Protein AF-G7W6M1-F1 (afdb_monomer_lite)

Foldseek 3Di:
DPPPPPDPVVVVVVVPDDPVNVVQVVVLVVVLVVWFPDVVLLVVLVVVCVVDPDDHSLLSSVLCQVVPPPDDDDRRTDPVCPVVSCVVCVVVSVVVVVVVD

Sequence (101 aa):
MCGSQVPNYVRRYCDNLDEFKWQWFYNQMIEPMEFVADTDYLLYVLKWILKYDFDDLGYAVYFQTIMDPEMLPEPLIKDKWRTILDKRYQERFRNDISEMH

Secondary structure (DSSP, 8-state):
-------HHHHHHHHT--HHHHHHHHHHHHHHHHHBS-HHHHHHHHHHHTTS--S-HHHHHHHHHHH-TT--SS-SB-HHHHHHHHHHHHHHHHHHHHH--

Radius of gyration: 15.22 Å; chains: 1; bounding box: 46×31×36 Å

Structure (mmCIF, N/CA/C/O backbone):
data_AF-G7W6M1-F1
#
_entry.id   AF-G7W6M1-F1
#
loop_
_atom_site.group_PDB
_atom_site.id
_atom_site.type_symbol
_atom_site.label_atom_id
_atom_site.label_alt_id
_atom_site.label_comp_id
_atom_site.label_asym_id
_atom_site.label_entity_id
_atom_site.label_seq_id
_atom_site.pdbx_PDB_ins_code
_atom_site.Cartn_x
_atom_site.Cartn_y
_atom_site.Cartn_z
_atom_site.occupancy
_atom_site.B_iso_or_equiv
_atom_site.auth_seq_id
_atom_site.auth_comp_id
_atom_site.auth_asym_id
_atom_site.auth_atom_id
_atom_site.pdbx_PDB_model_num
ATOM 1 N N . MET A 1 1 ? -30.663 10.215 -9.542 1.00 38.41 1 MET A N 1
ATOM 2 C CA . MET A 1 1 ? -29.899 10.002 -8.295 1.00 38.41 1 MET A CA 1
ATOM 3 C C . MET A 1 1 ? -29.269 8.625 -8.394 1.00 38.41 1 MET A C 1
ATOM 5 O O . MET A 1 1 ? -29.988 7.639 -8.311 1.00 38.41 1 MET A O 1
ATOM 9 N N . CYS A 1 2 ? -27.976 8.548 -8.712 1.00 41.47 2 CYS A N 1
ATOM 10 C CA . CYS A 1 2 ? -27.264 7.276 -8.813 1.00 41.47 2 CYS A CA 1
ATOM 11 C C . CYS A 1 2 ? -26.973 6.814 -7.381 1.00 41.47 2 CYS A C 1
ATOM 13 O O . CYS A 1 2 ? -26.011 7.268 -6.768 1.00 41.47 2 CYS A O 1
ATOM 15 N N . GLY A 1 3 ? -27.886 6.037 -6.794 1.00 44.75 3 GLY A N 1
ATOM 16 C CA . GLY A 1 3 ? -27.666 5.436 -5.484 1.00 44.75 3 GLY A CA 1
ATOM 17 C C . GLY A 1 3 ? -26.492 4.480 -5.610 1.00 44.75 3 GLY A C 1
ATOM 18 O O . GLY A 1 3 ? -26.628 3.428 -6.229 1.00 44.75 3 GLY A O 1
ATOM 19 N N . SER A 1 4 ? -25.335 4.881 -5.094 1.00 54.09 4 SER A N 1
ATOM 20 C CA . SER A 1 4 ? -24.133 4.064 -5.058 1.00 54.09 4 SER A CA 1
ATOM 21 C C . SER A 1 4 ? -24.451 2.767 -4.315 1.00 54.09 4 SER A C 1
ATOM 23 O O . SER A 1 4 ? -24.526 2.724 -3.088 1.00 54.09 4 SER A O 1
ATOM 25 N N . GLN A 1 5 ? -24.674 1.685 -5.064 1.00 62.84 5 GLN A N 1
ATOM 26 C CA . GLN A 1 5 ? -24.716 0.331 -4.519 1.00 62.84 5 GLN A CA 1
ATOM 27 C C . GLN A 1 5 ? -23.286 -0.076 -4.177 1.00 62.84 5 GLN A C 1
ATOM 29 O O . GLN A 1 5 ? -22.661 -0.894 -4.844 1.00 62.84 5 GLN A O 1
ATOM 34 N N . VAL A 1 6 ? -22.739 0.561 -3.145 1.00 67.94 6 VAL A N 1
ATOM 35 C CA . VAL A 1 6 ? -21.490 0.138 -2.532 1.00 67.94 6 VAL A CA 1
ATOM 36 C C . VAL A 1 6 ? -21.730 -1.281 -2.004 1.00 67.94 6 VAL A C 1
ATOM 38 O O . VAL A 1 6 ? -22.670 -1.473 -1.225 1.00 67.94 6 VAL A O 1
ATOM 41 N N . PRO A 1 7 ? -20.951 -2.290 -2.435 1.00 67.56 7 PRO A N 1
ATOM 42 C CA . PRO A 1 7 ? -21.158 -3.661 -1.992 1.00 67.56 7 PRO A CA 1
ATOM 43 C C . PRO A 1 7 ? -21.152 -3.771 -0.464 1.00 67.56 7 PRO A C 1
ATOM 45 O O . PRO A 1 7 ? -20.351 -3.125 0.212 1.00 67.56 7 PRO A O 1
ATOM 48 N N . ASN A 1 8 ? -22.009 -4.632 0.092 1.00 70.25 8 ASN A N 1
ATOM 49 C CA . ASN A 1 8 ? -22.175 -4.770 1.546 1.00 70.25 8 ASN A CA 1
ATOM 50 C C . ASN A 1 8 ? -20.864 -5.057 2.296 1.00 70.25 8 ASN A C 1
ATOM 52 O O . ASN A 1 8 ? -20.736 -4.666 3.453 1.00 70.25 8 ASN A O 1
ATOM 56 N N . TYR A 1 9 ? -19.892 -5.720 1.660 1.00 61.59 9 TYR A N 1
ATOM 57 C CA . TYR A 1 9 ? -18.590 -5.973 2.279 1.00 61.59 9 TYR A CA 1
ATOM 58 C C . TYR A 1 9 ? -17.783 -4.680 2.484 1.00 61.59 9 TYR A C 1
ATOM 60 O O . TYR A 1 9 ? -17.174 -4.517 3.534 1.00 61.59 9 TYR A O 1
ATOM 68 N N . VAL A 1 10 ? -17.843 -3.734 1.538 1.00 63.66 10 VAL A N 1
ATOM 69 C CA . VAL A 1 10 ? -17.180 -2.423 1.648 1.00 63.66 10 VAL A CA 1
ATOM 70 C C . VAL A 1 10 ? -17.839 -1.602 2.749 1.00 63.66 10 VAL A C 1
ATOM 72 O O . VAL A 1 10 ? -17.153 -1.007 3.570 1.00 63.66 10 VAL A O 1
ATOM 75 N N . ARG A 1 11 ? -19.175 -1.625 2.818 1.00 68.38 11 ARG A N 1
ATOM 76 C CA . ARG A 1 11 ? -19.918 -0.927 3.873 1.00 68.38 11 ARG A CA 1
ATOM 77 C C . ARG A 1 11 ? -19.547 -1.445 5.263 1.00 68.38 11 ARG A C 1
ATOM 79 O O . ARG A 1 11 ? -19.175 -0.660 6.118 1.00 68.38 11 ARG A O 1
ATOM 86 N N . ARG A 1 12 ? -19.559 -2.769 5.450 1.00 68.56 12 ARG A N 1
ATOM 87 C CA . ARG A 1 12 ? -19.158 -3.414 6.712 1.00 68.56 12 ARG A CA 1
ATOM 88 C C . ARG A 1 12 ? -17.714 -3.114 7.092 1.00 68.56 12 ARG A C 1
ATOM 90 O O . ARG A 1 12 ? -17.429 -2.967 8.272 1.00 68.56 12 ARG A O 1
ATOM 97 N N . TYR A 1 13 ? -16.814 -3.042 6.113 1.00 68.25 13 TYR A N 1
ATOM 98 C CA . TYR A 1 13 ? -15.433 -2.648 6.362 1.00 68.25 13 TYR A CA 1
ATOM 99 C C . TYR A 1 13 ? -15.374 -1.220 6.916 1.00 68.25 13 TYR A C 1
ATOM 101 O O . TYR A 1 13 ? -14.837 -1.019 7.998 1.00 68.25 13 TYR A O 1
ATOM 109 N N . CYS A 1 14 ? -16.023 -0.263 6.247 1.00 71.19 14 CYS A N 1
ATOM 110 C CA . CYS A 1 14 ? -16.086 1.130 6.692 1.00 71.19 14 CYS A CA 1
ATOM 111 C C . CYS A 1 14 ? -16.773 1.312 8.057 1.00 71.19 14 CYS A C 1
ATOM 113 O O . CYS A 1 14 ? -16.301 2.104 8.866 1.00 71.19 14 CYS A O 1
ATOM 115 N N . ASP A 1 15 ? -17.855 0.574 8.321 1.00 75.25 15 ASP A N 1
ATOM 116 C CA . ASP A 1 15 ? -18.621 0.651 9.574 1.00 75.25 15 ASP A CA 1
ATOM 117 C C . ASP A 1 15 ? -17.845 0.069 10.777 1.00 75.25 15 ASP A C 1
ATOM 119 O O . ASP A 1 15 ? -18.120 0.424 11.921 1.00 75.25 15 ASP A O 1
ATOM 123 N N . ASN A 1 16 ? -16.872 -0.819 10.535 1.00 74.19 16 ASN A N 1
ATOM 124 C CA . ASN A 1 16 ? -16.034 -1.440 11.571 1.00 74.19 16 ASN A CA 1
ATOM 125 C C . ASN A 1 16 ? -14.764 -0.638 11.907 1.00 74.19 16 ASN A C 1
ATOM 127 O O . AS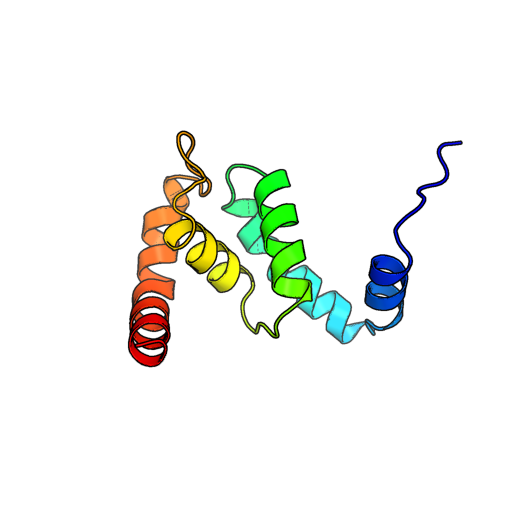N A 1 16 ? -14.028 -0.992 12.839 1.00 74.19 16 ASN A O 1
ATOM 131 N N . LEU A 1 17 ? -14.474 0.414 11.142 1.00 74.31 17 LEU A N 1
ATOM 132 C CA . LEU A 1 17 ? -13.357 1.312 11.402 1.00 74.31 17 LEU A CA 1
ATOM 133 C C . LEU A 1 17 ? -13.805 2.372 12.414 1.00 74.31 17 LEU A C 1
ATOM 135 O O . LEU A 1 17 ? -14.664 3.205 12.132 1.00 74.31 17 LEU A O 1
ATOM 139 N N . ASP A 1 18 ? -13.214 2.338 13.606 1.00 83.94 18 ASP A N 1
ATOM 140 C CA . ASP A 1 18 ? -13.303 3.449 14.553 1.00 83.94 18 ASP A CA 1
ATOM 141 C C . ASP A 1 18 ? -12.441 4.636 14.080 1.00 83.94 18 ASP A C 1
ATOM 143 O O . ASP A 1 18 ? -11.662 4.529 13.129 1.00 83.94 18 ASP A O 1
ATOM 147 N N . GLU A 1 19 ? -12.590 5.790 14.734 1.00 82.94 19 GLU A N 1
ATOM 148 C CA . GLU A 1 19 ? -11.888 7.030 14.370 1.00 82.94 19 GLU A CA 1
ATOM 149 C C . GLU A 1 19 ? -10.361 6.855 14.317 1.00 82.94 19 GLU A C 1
ATOM 151 O O . GLU A 1 19 ? -9.703 7.391 13.425 1.00 82.94 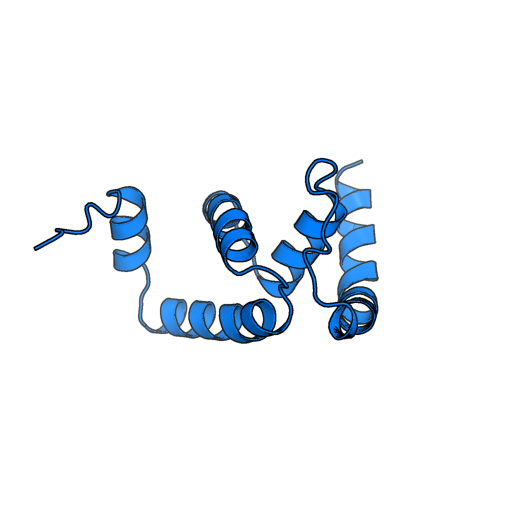19 GLU A O 1
ATOM 156 N N . PHE A 1 20 ? -9.794 6.042 15.213 1.00 86.44 20 PHE A N 1
ATOM 157 C CA . PHE A 1 20 ? -8.359 5.770 15.238 1.00 86.44 20 PHE A CA 1
ATOM 158 C C . PHE A 1 20 ? -7.915 4.970 14.010 1.00 86.44 20 PHE A C 1
ATOM 160 O O . PHE A 1 20 ? -6.941 5.334 13.348 1.00 86.44 20 PHE A O 1
ATOM 167 N N . LYS A 1 21 ? -8.646 3.905 13.665 1.00 83.00 21 LYS A N 1
ATOM 168 C CA . LYS A 1 21 ? -8.355 3.095 12.475 1.00 83.00 21 LYS A CA 1
ATOM 169 C C . LYS A 1 21 ? -8.540 3.893 11.187 1.00 83.00 21 LYS A C 1
ATOM 171 O O . LYS A 1 21 ? -7.739 3.747 10.267 1.00 83.00 21 LYS A O 1
ATOM 176 N N . TRP A 1 22 ? -9.545 4.767 11.136 1.00 82.19 22 TRP A N 1
ATOM 177 C CA . TRP A 1 22 ? -9.743 5.685 10.015 1.00 82.19 22 TRP A CA 1
ATOM 178 C C . TRP A 1 22 ? -8.580 6.653 9.851 1.00 82.19 22 TRP A C 1
ATOM 180 O O . TRP A 1 22 ? -8.066 6.802 8.744 1.00 82.19 22 TRP A O 1
ATOM 190 N N . GLN A 1 23 ? -8.134 7.276 10.942 1.00 87.75 23 GLN A N 1
ATOM 191 C CA . GLN A 1 23 ? -7.001 8.193 10.907 1.00 87.75 23 GLN A CA 1
ATOM 192 C C . GLN A 1 23 ? -5.714 7.476 10.491 1.00 87.75 23 GLN A C 1
ATOM 194 O O . GLN A 1 23 ? -4.944 8.003 9.687 1.00 87.75 23 GLN A O 1
ATOM 199 N N . TRP A 1 24 ? -5.486 6.265 11.007 1.00 90.25 24 TRP A N 1
ATOM 200 C CA . TRP A 1 24 ? -4.348 5.445 10.609 1.00 90.25 24 TRP A CA 1
ATOM 201 C C . TRP A 1 24 ? -4.393 5.123 9.112 1.00 90.25 24 TRP A C 1
ATOM 203 O O . TRP A 1 24 ? -3.425 5.400 8.408 1.00 90.25 24 TRP A O 1
ATOM 213 N N . PHE A 1 25 ? -5.528 4.630 8.606 1.00 86.94 25 PHE A N 1
ATOM 214 C CA . PHE A 1 25 ? -5.687 4.300 7.189 1.00 86.94 25 PHE A CA 1
ATOM 215 C C . PHE A 1 25 ? -5.526 5.532 6.290 1.00 86.94 25 PHE A C 1
ATOM 217 O O . PHE A 1 25 ? -4.836 5.474 5.276 1.00 86.94 25 PHE A O 1
ATOM 224 N N . TYR A 1 26 ? -6.095 6.673 6.687 1.00 88.31 26 TYR A N 1
ATOM 225 C CA . TYR A 1 26 ? -5.907 7.938 5.982 1.00 88.31 26 TYR A CA 1
ATOM 226 C C . TYR A 1 26 ? -4.423 8.309 5.884 1.00 88.31 26 TYR A C 1
ATOM 228 O O . TYR A 1 26 ? -3.944 8.614 4.795 1.00 88.31 26 TYR A O 1
ATOM 236 N N . ASN A 1 27 ? -3.676 8.214 6.987 1.00 92.25 27 ASN A N 1
ATOM 237 C CA . ASN A 1 27 ? -2.242 8.506 6.990 1.00 92.25 27 ASN A CA 1
ATOM 238 C C . ASN A 1 27 ? -1.455 7.547 6.083 1.00 92.25 27 ASN A C 1
ATOM 240 O O . ASN A 1 27 ? -0.524 7.981 5.408 1.00 92.25 27 ASN A O 1
ATOM 244 N N . GLN A 1 28 ? -1.850 6.272 6.025 1.00 91.88 28 GLN A N 1
ATOM 245 C CA . GLN A 1 28 ? -1.249 5.283 5.126 1.00 91.88 28 GLN A CA 1
ATOM 246 C C . GLN A 1 28 ? -1.498 5.599 3.645 1.00 91.88 28 GLN A C 1
ATOM 248 O O . GLN A 1 28 ? -0.656 5.286 2.812 1.00 91.88 28 GLN A O 1
ATOM 253 N N . MET A 1 29 ? -2.623 6.231 3.301 1.00 90.94 29 MET A N 1
ATOM 254 C CA . MET A 1 29 ? -2.992 6.559 1.917 1.00 90.94 29 MET A CA 1
ATOM 255 C C . MET A 1 29 ? -2.228 7.752 1.328 1.00 90.94 29 MET A C 1
ATOM 257 O O . MET A 1 29 ? -2.119 7.841 0.105 1.00 90.94 29 MET A O 1
ATOM 261 N N . ILE A 1 30 ? -1.708 8.663 2.160 1.00 92.94 30 ILE A N 1
ATOM 262 C CA . ILE A 1 30 ? -1.103 9.928 1.704 1.00 92.94 30 ILE A CA 1
ATOM 263 C C . ILE A 1 30 ? 0.053 9.675 0.730 1.00 92.94 30 ILE A C 1
ATOM 265 O O . ILE A 1 30 ? 0.027 10.164 -0.395 1.00 92.94 30 ILE A O 1
ATOM 269 N N . GLU A 1 31 ? 1.052 8.895 1.138 1.00 94.25 31 GLU A N 1
ATOM 270 C CA . GLU A 1 31 ? 2.258 8.692 0.329 1.00 94.25 31 GLU A CA 1
ATOM 271 C C . GLU A 1 31 ? 2.000 7.842 -0.934 1.00 94.25 31 GLU A C 1
ATOM 273 O O . GLU A 1 31 ? 2.421 8.262 -2.016 1.00 94.25 31 GLU A O 1
ATOM 278 N N . PRO A 1 32 ? 1.2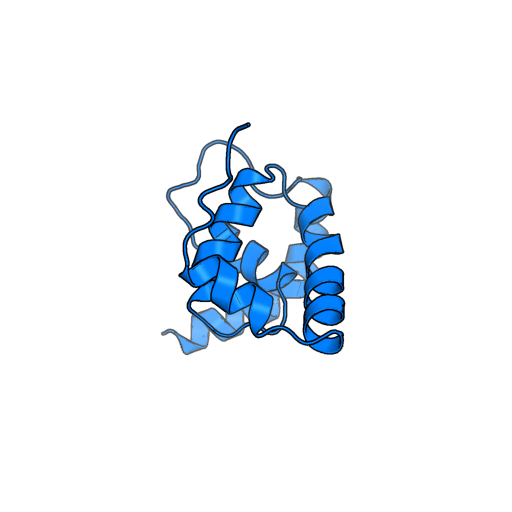49 6.719 -0.878 1.00 93.00 32 PRO A N 1
ATOM 279 C CA . PRO A 1 32 ? 0.845 5.978 -2.072 1.00 93.00 32 PRO A CA 1
ATOM 280 C C . PRO A 1 32 ? 0.168 6.840 -3.128 1.00 93.00 32 PRO A C 1
ATOM 282 O O . PRO A 1 32 ? 0.543 6.763 -4.295 1.00 93.00 32 PRO A O 1
ATOM 285 N N . MET A 1 33 ? -0.751 7.726 -2.735 1.00 92.69 33 MET A N 1
ATOM 286 C CA . MET A 1 33 ? -1.391 8.666 -3.664 1.00 92.69 33 MET A CA 1
ATOM 287 C C . MET A 1 33 ? -0.382 9.600 -4.356 1.00 92.69 33 MET A C 1
ATOM 289 O O . MET A 1 33 ? -0.593 10.023 -5.497 1.00 92.69 33 MET A O 1
ATOM 293 N N . GLU A 1 34 ? 0.739 9.917 -3.707 1.00 94.06 34 GLU A N 1
ATOM 294 C CA . GLU A 1 34 ? 1.791 10.738 -4.301 1.00 94.06 34 GLU A CA 1
ATOM 295 C C . GLU A 1 34 ? 2.676 9.965 -5.280 1.00 94.06 34 GLU A C 1
ATOM 297 O O . GLU A 1 34 ? 3.126 10.554 -6.278 1.00 94.06 34 GLU A O 1
ATOM 302 N N . PHE A 1 35 ? 2.936 8.677 -5.032 1.00 93.06 35 PHE A N 1
ATOM 303 C CA . PHE A 1 35 ? 3.904 7.908 -5.814 1.00 93.06 35 PHE A CA 1
ATOM 304 C C . PHE A 1 35 ? 3.319 7.001 -6.893 1.00 93.06 35 PHE A C 1
ATOM 306 O O . PHE A 1 35 ? 4.026 6.742 -7.869 1.00 93.06 35 PHE A O 1
ATOM 313 N N . VAL A 1 36 ? 2.062 6.561 -6.789 1.00 91.44 36 VAL A N 1
ATOM 314 C CA . VAL A 1 36 ? 1.431 5.781 -7.865 1.00 91.44 36 VAL A CA 1
ATOM 315 C C . VAL A 1 36 ? 1.235 6.645 -9.109 1.00 91.44 36 VAL A C 1
ATOM 317 O O . VAL A 1 36 ? 0.927 7.840 -9.019 1.00 91.44 36 VAL A O 1
ATOM 320 N N . ALA A 1 37 ? 1.461 6.054 -10.278 1.00 89.31 37 ALA A N 1
ATOM 321 C CA . ALA A 1 37 ? 1.220 6.701 -11.564 1.00 89.31 37 ALA A CA 1
ATOM 322 C C . ALA A 1 37 ? -0.270 6.694 -11.935 1.00 89.31 37 ALA A C 1
ATOM 324 O O . ALA A 1 37 ? -0.745 7.653 -12.539 1.00 89.31 37 ALA A O 1
ATOM 325 N N . ASP A 1 38 ? -0.997 5.664 -11.497 1.00 86.56 38 ASP A N 1
ATOM 326 C CA . ASP A 1 38 ? -2.425 5.480 -11.727 1.00 86.56 38 ASP A CA 1
ATOM 327 C C . ASP A 1 38 ? -3.157 5.218 -10.399 1.00 86.56 38 ASP A C 1
ATOM 329 O O . ASP A 1 38 ? -2.746 4.391 -9.582 1.00 86.56 38 ASP A O 1
ATOM 333 N N . THR A 1 39 ? -4.255 5.939 -10.172 1.00 84.88 39 THR A N 1
ATOM 334 C CA . THR A 1 39 ? -5.077 5.767 -8.964 1.00 84.88 39 THR A CA 1
ATOM 335 C C . THR A 1 39 ? -5.906 4.486 -9.035 1.00 84.88 39 THR A C 1
ATOM 337 O O . THR A 1 39 ? -6.157 3.865 -8.000 1.00 84.88 39 THR A O 1
ATOM 340 N N . ASP A 1 40 ? -6.280 4.042 -10.237 1.00 84.69 40 ASP A N 1
ATOM 341 C CA . ASP A 1 40 ? -7.011 2.787 -10.421 1.00 84.69 40 ASP A CA 1
ATOM 342 C C . ASP A 1 40 ? -6.153 1.587 -9.995 1.00 84.69 40 ASP A C 1
ATOM 344 O O . ASP A 1 40 ? -6.666 0.623 -9.413 1.00 84.69 40 ASP A O 1
ATOM 348 N N . TYR A 1 41 ? -4.830 1.688 -10.157 1.00 84.19 41 TYR A N 1
ATOM 349 C CA . TYR A 1 41 ? -3.884 0.708 -9.630 1.00 84.19 41 TYR A CA 1
ATOM 350 C C . TYR A 1 41 ? -3.857 0.672 -8.095 1.00 84.19 41 TYR A C 1
ATOM 352 O O . TYR A 1 41 ? -3.908 -0.406 -7.501 1.00 84.19 41 TYR A O 1
ATOM 360 N N . LEU A 1 42 ? -3.859 1.826 -7.418 1.00 86.94 42 LEU A N 1
ATOM 361 C CA . LEU A 1 42 ? -3.939 1.848 -5.953 1.00 86.94 42 LEU A CA 1
ATOM 362 C C . LEU A 1 42 ? -5.229 1.181 -5.457 1.00 86.94 42 LEU A C 1
ATOM 364 O O . LEU A 1 42 ? -5.204 0.407 -4.501 1.00 86.94 42 LEU A O 1
ATOM 368 N N . LEU A 1 43 ? -6.353 1.415 -6.138 1.00 84.00 43 LEU A N 1
ATOM 369 C CA . LEU A 1 43 ? -7.617 0.747 -5.826 1.00 84.00 43 LEU A CA 1
ATOM 370 C C . LEU A 1 43 ? -7.552 -0.768 -6.061 1.00 84.00 43 LEU A C 1
ATOM 372 O O . LEU A 1 43 ? -8.157 -1.530 -5.302 1.00 84.00 43 LEU A O 1
ATOM 376 N N . TYR A 1 44 ? -6.833 -1.222 -7.088 1.00 83.94 44 TYR A N 1
ATOM 377 C CA . TYR A 1 44 ? -6.568 -2.643 -7.307 1.00 83.94 44 TYR A CA 1
ATOM 378 C C . TYR A 1 44 ? -5.771 -3.253 -6.149 1.00 83.94 44 TYR A C 1
ATOM 380 O O . TYR A 1 44 ? -6.206 -4.255 -5.579 1.00 83.94 44 TYR A O 1
ATOM 388 N N . VAL A 1 45 ? -4.675 -2.615 -5.735 1.00 83.31 45 VAL A N 1
ATOM 389 C CA . VAL A 1 45 ? -3.861 -3.071 -4.599 1.00 83.31 45 VAL A CA 1
ATOM 390 C C . VAL A 1 45 ? -4.687 -3.109 -3.310 1.00 83.31 45 VAL A C 1
ATOM 392 O O . VAL A 1 45 ? -4.669 -4.107 -2.591 1.00 83.31 45 VAL A O 1
ATOM 395 N N . LEU A 1 46 ? -5.503 -2.084 -3.048 1.00 83.25 46 LEU A N 1
ATOM 396 C CA . LEU A 1 46 ? -6.385 -2.051 -1.879 1.00 83.25 46 LEU A CA 1
ATOM 397 C C . LEU A 1 46 ? -7.371 -3.229 -1.846 1.00 83.25 46 LEU A C 1
ATOM 399 O O . LEU A 1 46 ? -7.622 -3.776 -0.777 1.00 83.25 46 LEU A O 1
ATOM 403 N N . LYS A 1 47 ? -7.899 -3.691 -2.990 1.00 77.69 47 LYS A N 1
ATOM 404 C CA . LYS A 1 47 ? -8.774 -4.886 -3.029 1.00 77.69 47 LYS A CA 1
ATOM 405 C C . LYS A 1 47 ? -8.066 -6.153 -2.554 1.00 77.69 47 LYS A C 1
ATOM 407 O O . LYS A 1 47 ? -8.725 -7.039 -2.009 1.00 77.69 47 LYS A O 1
ATOM 412 N N . TRP A 1 48 ? -6.766 -6.257 -2.803 1.00 73.94 48 TRP A N 1
ATOM 413 C CA . TRP A 1 48 ? -5.950 -7.377 -2.350 1.00 73.94 48 TRP A CA 1
ATOM 414 C C . TRP A 1 48 ? -5.630 -7.258 -0.871 1.00 73.94 48 TRP A C 1
ATOM 416 O O . TRP A 1 48 ? -5.843 -8.215 -0.135 1.00 73.94 48 TRP A O 1
ATOM 426 N N . ILE A 1 49 ? -5.257 -6.063 -0.429 1.00 68.94 49 ILE A N 1
ATOM 427 C CA . ILE A 1 49 ? -4.966 -5.759 0.970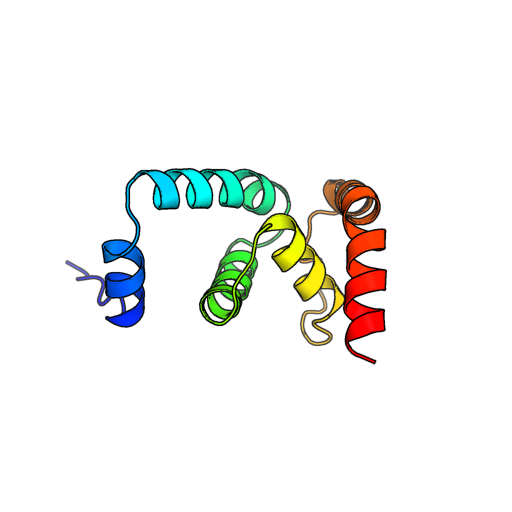 1.00 68.94 49 ILE A CA 1
ATOM 428 C C . ILE A 1 49 ? -6.190 -5.950 1.876 1.00 68.94 49 ILE A C 1
ATOM 430 O O . ILE A 1 49 ? -6.062 -6.348 3.022 1.00 68.94 49 ILE A O 1
ATOM 434 N N . LEU A 1 50 ? -7.415 -5.790 1.373 1.00 66.06 50 LEU A N 1
ATOM 435 C CA . LEU A 1 50 ? -8.615 -6.159 2.137 1.00 66.06 50 LEU A CA 1
ATOM 436 C C . LEU A 1 50 ? -8.725 -7.670 2.445 1.00 66.06 50 LEU A C 1
ATOM 438 O O . LEU A 1 50 ? -9.637 -8.073 3.168 1.00 66.06 50 LEU A O 1
ATOM 442 N N . LYS A 1 51 ? -7.844 -8.512 1.889 1.00 71.81 51 LYS A N 1
ATOM 443 C CA . LYS A 1 51 ? -7.799 -9.966 2.109 1.00 71.81 51 LYS A CA 1
ATOM 444 C C . LYS A 1 51 ? -6.631 -10.422 2.994 1.00 71.81 51 LYS A C 1
ATOM 446 O O . LYS A 1 51 ? -6.589 -11.607 3.314 1.00 71.81 51 LYS A O 1
ATOM 451 N N . TYR A 1 52 ? -5.702 -9.540 3.363 1.00 72.00 52 TYR A N 1
ATOM 452 C CA . TYR A 1 52 ? -4.551 -9.867 4.208 1.00 72.00 52 TYR A CA 1
ATOM 453 C C . TYR A 1 52 ? -4.168 -8.692 5.108 1.00 72.00 52 TYR A C 1
ATOM 455 O O . TYR A 1 52 ? -4.296 -7.535 4.722 1.00 72.00 52 TYR A O 1
ATOM 463 N N . ASP A 1 53 ? -3.675 -8.981 6.309 1.00 75.81 53 ASP A N 1
ATOM 464 C CA . ASP A 1 53 ? -3.221 -7.925 7.211 1.00 75.81 53 ASP A CA 1
ATOM 465 C C . ASP A 1 53 ? -1.970 -7.237 6.648 1.00 75.81 53 ASP A C 1
ATOM 467 O O . ASP A 1 53 ? -1.065 -7.882 6.116 1.00 75.81 53 ASP A O 1
ATOM 471 N N . PHE A 1 54 ? -1.925 -5.912 6.771 1.00 84.50 54 PHE A N 1
ATOM 472 C CA . PHE A 1 54 ? -0.779 -5.094 6.392 1.00 84.50 54 PHE A CA 1
ATOM 473 C C . PHE A 1 54 ? -0.518 -4.035 7.461 1.00 84.50 54 PHE A C 1
ATOM 475 O O . PHE A 1 54 ? -1.436 -3.560 8.132 1.00 84.50 54 PHE A O 1
ATOM 482 N N . ASP A 1 55 ? 0.743 -3.645 7.587 1.00 88.88 55 ASP A N 1
ATOM 483 C CA . ASP A 1 55 ? 1.224 -2.614 8.507 1.00 88.88 55 ASP A CA 1
ATOM 484 C C . ASP A 1 55 ? 1.751 -1.363 7.779 1.00 88.88 55 ASP A C 1
ATOM 486 O O . ASP A 1 55 ? 1.831 -0.291 8.379 1.00 88.88 55 ASP A O 1
ATOM 490 N N . ASP A 1 56 ? 2.076 -1.488 6.490 1.00 92.69 56 ASP A N 1
ATOM 491 C CA . ASP A 1 56 ? 2.582 -0.418 5.630 1.00 92.69 56 ASP A CA 1
ATOM 492 C C . ASP A 1 56 ? 1.970 -0.530 4.220 1.00 92.69 56 ASP A C 1
ATOM 494 O O . ASP A 1 56 ? 2.272 -1.452 3.453 1.00 92.69 56 ASP A O 1
ATOM 498 N N . LEU A 1 57 ? 1.086 0.414 3.871 1.00 91.81 57 LEU A N 1
ATOM 499 C CA . LEU A 1 57 ? 0.444 0.439 2.551 1.00 91.81 57 LEU A CA 1
ATOM 500 C C . LEU A 1 57 ? 1.447 0.767 1.440 1.00 91.81 57 LEU A C 1
ATOM 502 O O . LEU A 1 57 ? 1.345 0.226 0.339 1.00 91.81 57 LEU A O 1
ATOM 506 N N . GLY A 1 58 ? 2.418 1.636 1.724 1.00 93.31 58 GLY A N 1
ATOM 507 C CA . GLY A 1 58 ? 3.466 2.003 0.780 1.00 93.31 58 GLY A CA 1
ATOM 508 C C . GLY A 1 58 ? 4.279 0.784 0.361 1.00 93.31 58 GLY A C 1
ATOM 509 O O . GLY A 1 58 ? 4.487 0.545 -0.833 1.00 93.31 58 GLY A O 1
ATOM 510 N N . TYR A 1 59 ? 4.644 -0.041 1.341 1.00 93.81 59 TYR A N 1
ATOM 511 C CA . TYR A 1 59 ? 5.309 -1.311 1.098 1.00 93.81 59 TYR A CA 1
ATOM 512 C C . TYR A 1 59 ? 4.433 -2.285 0.311 1.00 93.81 59 TYR A C 1
ATOM 514 O O . TYR A 1 59 ? 4.907 -2.882 -0.651 1.00 93.81 59 TYR A O 1
ATOM 522 N N . ALA A 1 60 ? 3.155 -2.426 0.664 1.00 91.06 60 ALA A N 1
ATOM 523 C CA . ALA A 1 60 ? 2.262 -3.348 -0.030 1.00 91.06 60 ALA A CA 1
ATOM 524 C C . ALA A 1 60 ? 2.096 -2.990 -1.520 1.00 91.06 60 ALA A C 1
ATOM 526 O O . ALA A 1 60 ? 2.126 -3.875 -2.375 1.00 91.06 60 ALA A O 1
ATOM 527 N N . VAL A 1 61 ? 1.988 -1.697 -1.851 1.00 90.62 61 VAL A N 1
ATOM 528 C CA . VAL A 1 61 ? 1.954 -1.229 -3.247 1.00 90.62 61 VAL A CA 1
ATOM 529 C C . VAL A 1 61 ? 3.287 -1.491 -3.948 1.00 90.62 61 VAL A C 1
ATOM 531 O O . VAL A 1 61 ? 3.299 -1.969 -5.083 1.00 90.62 61 VAL A O 1
ATOM 534 N N . TYR A 1 62 ? 4.415 -1.221 -3.288 1.00 91.12 62 TYR A N 1
ATOM 535 C CA . TYR A 1 62 ? 5.748 -1.512 -3.822 1.00 91.12 62 TYR A CA 1
ATOM 536 C C . TYR A 1 62 ? 5.940 -3.009 -4.112 1.00 91.12 62 TYR A C 1
ATOM 538 O O . TYR A 1 62 ? 6.341 -3.376 -5.214 1.00 91.12 62 TYR A O 1
ATOM 546 N N . PHE A 1 63 ? 5.587 -3.870 -3.157 1.00 90.00 63 PHE A N 1
ATOM 547 C CA . PHE A 1 63 ? 5.682 -5.323 -3.266 1.00 90.00 63 PHE A CA 1
ATOM 548 C C . PHE A 1 63 ? 4.868 -5.845 -4.452 1.00 90.00 63 PHE A C 1
ATOM 550 O O . PHE A 1 63 ? 5.414 -6.535 -5.309 1.00 90.00 63 PHE A O 1
ATOM 557 N N . GLN A 1 64 ? 3.591 -5.459 -4.552 1.00 86.25 64 GLN A N 1
ATOM 558 C CA . GLN A 1 64 ? 2.724 -5.870 -5.663 1.00 86.25 64 GLN A CA 1
ATOM 559 C C . GLN A 1 64 ? 3.262 -5.384 -7.014 1.00 86.25 64 GLN A C 1
ATOM 561 O O . GLN A 1 64 ? 3.273 -6.141 -7.975 1.00 86.25 64 GLN A O 1
ATOM 566 N N . THR A 1 65 ? 3.807 -4.165 -7.070 1.00 85.00 65 THR A N 1
ATOM 567 C CA . THR A 1 65 ? 4.390 -3.608 -8.305 1.00 85.00 65 THR A CA 1
ATOM 568 C C . THR A 1 65 ? 5.580 -4.423 -8.814 1.00 85.00 65 THR A C 1
ATOM 570 O O . THR A 1 65 ? 5.829 -4.469 -10.014 1.00 85.00 65 THR A O 1
ATOM 573 N N . ILE A 1 66 ? 6.343 -5.042 -7.912 1.00 85.75 66 ILE A N 1
ATOM 574 C CA . ILE A 1 66 ? 7.485 -5.888 -8.279 1.00 85.75 66 ILE A CA 1
ATOM 575 C C . ILE A 1 66 ? 7.041 -7.318 -8.592 1.00 85.75 66 ILE A C 1
ATOM 577 O O . ILE A 1 66 ? 7.635 -7.964 -9.455 1.00 85.75 66 ILE A O 1
ATOM 581 N N . MET A 1 67 ? 6.025 -7.812 -7.885 1.00 83.38 67 MET A N 1
ATOM 582 C CA . MET A 1 67 ? 5.575 -9.199 -7.970 1.00 83.38 67 MET A CA 1
ATOM 583 C C . MET A 1 67 ? 4.553 -9.467 -9.072 1.00 83.38 67 MET A C 1
ATOM 585 O O . MET A 1 67 ? 4.373 -10.636 -9.398 1.00 83.38 67 MET A O 1
ATOM 589 N N . ASP A 1 68 ? 3.888 -8.450 -9.630 1.00 75.06 68 ASP A N 1
ATOM 590 C CA . ASP A 1 68 ? 2.871 -8.613 -10.677 1.00 75.06 68 ASP A CA 1
ATOM 591 C C . ASP A 1 68 ? 3.506 -8.589 -12.089 1.00 75.06 68 ASP A C 1
ATOM 593 O O . ASP A 1 68 ? 3.884 -7.521 -12.585 1.00 75.06 68 ASP A O 1
ATOM 597 N N . PRO A 1 69 ? 3.653 -9.748 -12.766 1.00 57.88 69 PRO A N 1
ATOM 598 C CA . PRO A 1 69 ? 4.280 -9.833 -14.082 1.00 57.88 69 PRO A CA 1
ATOM 599 C C . PRO A 1 69 ? 3.346 -9.408 -15.227 1.00 57.88 69 PRO A C 1
ATOM 601 O O . PRO A 1 69 ? 3.812 -9.292 -16.362 1.00 57.88 69 PRO A O 1
ATOM 604 N N . GLU A 1 70 ? 2.046 -9.207 -14.971 1.00 62.31 70 GLU A N 1
ATOM 605 C CA . GLU A 1 70 ? 1.038 -8.951 -16.011 1.00 62.31 70 GLU A CA 1
ATOM 606 C C . GLU A 1 70 ? 0.798 -7.452 -16.274 1.00 62.31 70 GLU A C 1
ATOM 608 O O . GLU A 1 70 ? 0.195 -7.095 -17.286 1.00 62.31 70 GLU A O 1
ATOM 613 N N . MET A 1 71 ? 1.307 -6.552 -15.426 1.00 59.22 71 MET A N 1
ATOM 614 C CA . MET A 1 71 ? 1.045 -5.106 -15.517 1.00 59.22 71 MET A CA 1
ATOM 615 C C . MET A 1 71 ? 2.053 -4.298 -16.358 1.00 59.22 71 MET A C 1
ATOM 617 O O . MET A 1 71 ? 2.465 -3.205 -15.975 1.00 59.22 71 MET A O 1
ATOM 621 N N . LEU A 1 72 ? 2.438 -4.787 -17.540 1.00 55.06 72 LEU A N 1
ATOM 622 C CA . LEU A 1 72 ? 3.235 -4.004 -18.498 1.00 55.06 72 LEU A CA 1
ATOM 623 C C . LEU A 1 72 ? 2.421 -3.685 -19.760 1.00 55.06 72 LEU A C 1
ATOM 625 O O . LEU A 1 72 ? 1.793 -4.579 -20.329 1.00 55.06 72 LEU A O 1
ATOM 629 N N . PRO A 1 73 ? 2.432 -2.407 -20.200 1.00 57.00 73 PRO A N 1
ATOM 630 C CA . PRO A 1 73 ? 3.690 -1.700 -20.464 1.00 57.00 73 PRO A CA 1
ATOM 631 C C . PRO A 1 73 ? 3.955 -0.385 -19.705 1.00 57.00 73 PRO A C 1
ATOM 633 O O . PRO A 1 73 ? 5.041 0.168 -19.878 1.00 57.00 73 PRO A O 1
ATOM 636 N N . GLU A 1 74 ? 3.035 0.136 -18.889 1.00 66.06 74 GLU A N 1
ATOM 637 C CA . GLU A 1 74 ? 3.204 1.452 -18.244 1.00 66.06 74 GLU A CA 1
ATOM 638 C C . GLU A 1 74 ? 3.725 1.360 -16.795 1.00 66.06 74 GLU A C 1
ATOM 640 O O . GLU A 1 74 ? 3.346 0.453 -16.054 1.00 66.06 74 GLU A O 1
ATOM 645 N N . PRO A 1 75 ? 4.604 2.284 -16.356 1.00 73.19 75 PRO A N 1
ATOM 646 C CA . PRO A 1 75 ? 5.155 2.259 -15.006 1.00 73.19 75 PRO A CA 1
ATOM 647 C C . PRO A 1 75 ? 4.082 2.600 -13.960 1.00 73.19 75 PRO A C 1
ATOM 649 O O . PRO A 1 75 ? 3.584 3.719 -13.914 1.00 73.19 75 PRO A O 1
ATOM 652 N N . LEU A 1 76 ? 3.776 1.651 -13.070 1.00 85.44 76 LEU A N 1
ATOM 653 C CA . LEU A 1 76 ? 2.772 1.791 -11.998 1.00 85.44 76 LEU A CA 1
ATOM 654 C C . LEU A 1 76 ? 3.186 2.763 -10.879 1.00 85.44 76 LEU A C 1
ATOM 656 O O . LEU A 1 76 ? 2.347 3.310 -10.160 1.00 85.44 76 LEU A O 1
ATOM 660 N N . ILE A 1 77 ? 4.491 2.995 -10.740 1.00 88.62 77 ILE A N 1
ATOM 661 C CA . ILE A 1 77 ? 5.097 3.948 -9.808 1.00 88.62 77 ILE A CA 1
ATOM 662 C C . ILE A 1 77 ? 5.777 5.040 -10.629 1.00 88.62 77 ILE A C 1
ATOM 664 O O . ILE A 1 77 ? 6.535 4.752 -11.553 1.00 88.62 77 ILE A O 1
ATOM 668 N N . LYS A 1 78 ? 5.561 6.303 -10.255 1.00 90.75 78 LYS A N 1
ATOM 669 C CA . LYS A 1 78 ? 6.231 7.456 -10.871 1.00 90.75 78 LYS A CA 1
ATOM 670 C C . LYS A 1 78 ? 7.748 7.334 -10.708 1.00 90.75 78 LYS A C 1
ATOM 672 O O . LYS A 1 78 ? 8.236 7.194 -9.587 1.00 90.75 78 LYS A O 1
ATOM 677 N N . ASP A 1 79 ? 8.499 7.527 -11.790 1.00 87.19 79 ASP A N 1
ATOM 678 C CA . ASP A 1 79 ? 9.960 7.334 -11.830 1.00 87.19 79 ASP A CA 1
ATOM 679 C C . ASP A 1 79 ? 10.726 8.003 -10.679 1.00 87.19 79 ASP A C 1
ATOM 681 O O . ASP A 1 79 ? 11.619 7.401 -10.082 1.00 87.19 79 ASP A O 1
ATOM 685 N N . LYS A 1 80 ? 10.341 9.233 -10.307 1.00 90.12 80 LYS A N 1
ATOM 686 C CA . LYS A 1 80 ? 10.987 9.999 -9.224 1.00 90.12 80 LYS A CA 1
ATOM 687 C C . LYS A 1 80 ? 10.953 9.297 -7.859 1.00 90.12 80 LYS A C 1
ATOM 689 O O . LYS A 1 80 ? 11.794 9.576 -7.010 1.00 90.12 80 LYS A O 1
ATOM 694 N N . TRP A 1 81 ? 9.979 8.417 -7.646 1.00 93.38 81 TRP A N 1
ATOM 695 C CA . TRP A 1 81 ? 9.789 7.694 -6.394 1.00 93.38 81 TRP A CA 1
ATOM 696 C C . TRP A 1 81 ? 10.483 6.339 -6.376 1.00 93.38 81 TRP A C 1
ATOM 698 O O . TRP A 1 81 ? 10.742 5.819 -5.295 1.00 93.38 81 TRP A O 1
ATOM 708 N N . ARG A 1 82 ? 10.851 5.789 -7.538 1.00 87.44 82 ARG A N 1
ATOM 709 C CA . ARG A 1 82 ? 11.392 4.431 -7.640 1.00 87.44 82 ARG A CA 1
ATOM 710 C C . ARG A 1 82 ? 12.629 4.233 -6.764 1.00 87.44 82 ARG A C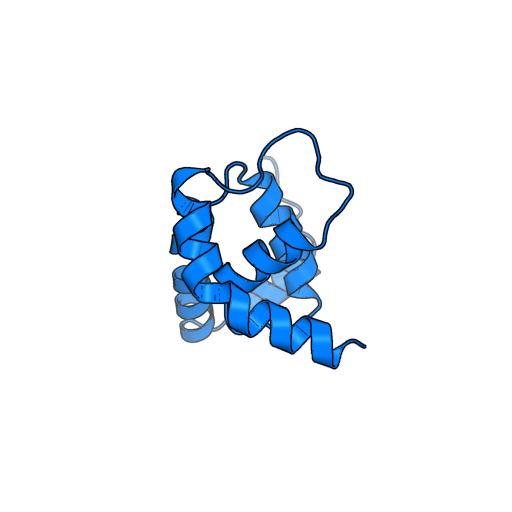 1
ATOM 712 O O . ARG A 1 82 ? 12.620 3.403 -5.867 1.00 87.44 82 ARG A O 1
ATOM 719 N N . THR A 1 83 ? 13.626 5.104 -6.909 1.00 90.75 83 THR A N 1
ATOM 720 C CA . THR A 1 83 ? 14.850 5.072 -6.090 1.00 90.75 83 THR A CA 1
ATOM 721 C C . THR A 1 83 ? 14.581 5.269 -4.593 1.00 90.75 83 THR A C 1
ATOM 723 O O . THR A 1 83 ? 15.335 4.766 -3.761 1.00 90.75 83 THR A O 1
ATOM 726 N N . ILE A 1 84 ? 13.545 6.034 -4.232 1.00 95.19 84 ILE A N 1
ATOM 727 C CA . ILE A 1 84 ? 13.182 6.291 -2.830 1.00 95.19 84 ILE A CA 1
ATOM 728 C C . ILE A 1 84 ? 12.605 5.016 -2.213 1.00 95.19 84 ILE A C 1
ATOM 730 O O . ILE A 1 84 ? 13.041 4.604 -1.138 1.00 95.19 84 ILE A O 1
ATOM 734 N N . LEU A 1 85 ? 11.660 4.387 -2.912 1.00 94.38 85 LEU A N 1
ATOM 735 C CA . LEU A 1 85 ? 10.988 3.173 -2.464 1.00 94.38 85 LEU A CA 1
ATOM 736 C C . LEU A 1 85 ? 11.944 1.977 -2.455 1.00 94.38 85 LEU A C 1
ATOM 738 O O . LEU A 1 85 ? 11.984 1.267 -1.456 1.00 94.38 85 LEU A O 1
ATOM 742 N N . ASP A 1 86 ? 12.796 1.825 -3.474 1.00 92.56 86 ASP A N 1
ATOM 743 C CA . ASP A 1 86 ? 13.835 0.788 -3.507 1.00 92.56 86 ASP A CA 1
ATOM 744 C C . ASP A 1 86 ? 14.737 0.886 -2.268 1.00 92.56 86 ASP A C 1
ATOM 746 O O . ASP A 1 86 ? 14.920 -0.085 -1.539 1.00 92.56 86 ASP A O 1
ATOM 750 N N . LYS A 1 87 ? 15.255 2.082 -1.956 1.00 95.50 87 LYS A N 1
ATOM 751 C CA . LYS A 1 87 ? 16.105 2.280 -0.769 1.00 95.50 87 LYS A CA 1
ATOM 752 C C . LYS A 1 87 ? 15.390 1.970 0.542 1.00 95.50 87 LYS A C 1
ATOM 754 O O . LYS A 1 87 ? 16.043 1.549 1.490 1.00 95.50 87 LYS A O 1
ATOM 759 N N . ARG A 1 88 ? 14.085 2.229 0.614 1.00 96.56 88 ARG A N 1
ATOM 760 C CA . ARG A 1 88 ? 13.296 2.041 1.833 1.00 96.56 88 ARG A CA 1
ATOM 761 C C . ARG A 1 88 ? 12.882 0.585 2.037 1.00 96.56 88 ARG A C 1
ATOM 763 O O . ARG A 1 88 ? 12.882 0.113 3.168 1.00 96.56 88 ARG A O 1
ATOM 770 N N . TYR A 1 89 ? 12.522 -0.109 0.960 1.00 96.44 89 TYR A N 1
ATOM 771 C CA . TYR A 1 89 ? 11.787 -1.370 1.031 1.00 96.44 89 TYR A CA 1
ATOM 772 C C . TYR A 1 89 ? 12.525 -2.576 0.464 1.00 96.44 89 TYR A C 1
ATOM 774 O O . TYR A 1 89 ? 12.097 -3.701 0.708 1.00 96.44 89 TYR A O 1
ATOM 782 N N . GLN A 1 90 ? 13.635 -2.395 -0.255 1.00 93.75 90 GLN A N 1
ATOM 783 C CA . GLN A 1 90 ? 14.334 -3.512 -0.892 1.00 93.75 90 GLN A CA 1
ATOM 784 C C . GLN A 1 90 ? 14.827 -4.569 0.106 1.00 93.75 90 GLN A C 1
ATOM 786 O O . GLN A 1 90 ? 14.803 -5.753 -0.220 1.00 93.75 90 GLN A O 1
ATOM 791 N N . GLU A 1 91 ? 15.275 -4.175 1.299 1.00 95.06 91 GLU A N 1
ATOM 792 C CA . GLU A 1 91 ? 15.706 -5.134 2.324 1.00 95.06 91 GLU A CA 1
ATOM 793 C C . GLU A 1 91 ? 14.527 -5.966 2.837 1.00 95.06 91 GLU A C 1
ATOM 795 O O . GLU A 1 91 ? 14.583 -7.193 2.788 1.00 95.06 91 GLU A O 1
ATOM 800 N N . ARG A 1 92 ? 13.428 -5.302 3.222 1.00 94.81 92 ARG A N 1
ATOM 801 C CA . ARG A 1 92 ? 12.186 -5.967 3.642 1.00 94.81 92 ARG A CA 1
ATOM 802 C C . ARG A 1 92 ? 11.670 -6.917 2.560 1.00 94.81 92 ARG A C 1
ATOM 804 O O . ARG A 1 92 ? 11.407 -8.074 2.846 1.00 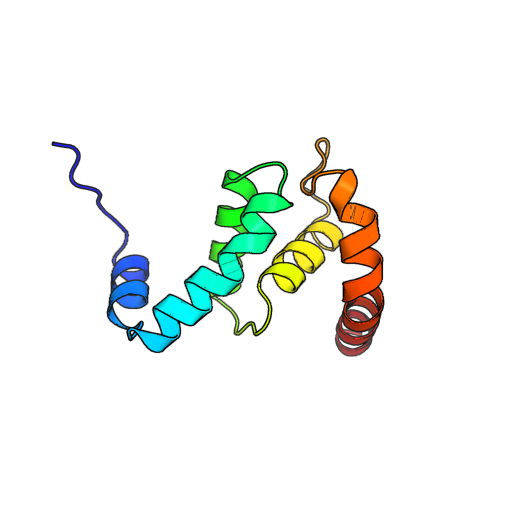94.81 92 ARG A O 1
ATOM 811 N N . PHE A 1 93 ? 11.649 -6.463 1.308 1.00 93.00 93 PHE A N 1
ATOM 812 C CA . PHE A 1 93 ? 11.270 -7.282 0.157 1.00 93.00 93 PHE A CA 1
ATOM 813 C C . PHE A 1 93 ? 12.111 -8.553 0.032 1.00 93.00 93 PHE A C 1
ATOM 815 O O . PHE A 1 93 ? 11.571 -9.634 -0.169 1.00 93.00 93 PHE A O 1
ATOM 822 N N . ARG A 1 94 ? 13.439 -8.449 0.160 1.00 92.44 94 ARG A N 1
ATOM 823 C CA . ARG A 1 94 ? 14.320 -9.623 0.070 1.00 92.44 94 ARG A CA 1
ATOM 824 C C . ARG A 1 94 ? 14.071 -10.615 1.201 1.00 92.44 94 ARG A C 1
ATOM 826 O O . ARG A 1 94 ? 14.121 -11.814 0.942 1.00 92.44 94 ARG A O 1
ATOM 833 N N . ASN A 1 95 ? 13.814 -10.124 2.410 1.00 93.62 95 ASN A N 1
ATOM 834 C CA . ASN A 1 95 ? 13.509 -10.977 3.555 1.00 93.62 95 ASN A CA 1
ATOM 835 C C . ASN A 1 95 ? 12.178 -11.707 3.343 1.00 93.62 95 ASN A C 1
ATOM 837 O O . ASN A 1 95 ? 12.160 -12.932 3.393 1.00 93.62 95 ASN A O 1
ATOM 841 N N . ASP A 1 96 ? 11.116 -10.983 2.979 1.00 89.62 96 ASP A N 1
ATOM 842 C CA . ASP A 1 96 ? 9.790 -11.567 2.751 1.00 89.62 96 ASP A CA 1
ATOM 843 C C . ASP A 1 96 ? 9.824 -12.629 1.634 1.00 89.62 96 ASP A C 1
ATOM 845 O O . ASP A 1 96 ? 9.288 -13.722 1.796 1.00 89.62 96 ASP A O 1
ATOM 849 N N . ILE A 1 97 ? 10.518 -12.367 0.518 1.00 89.94 97 ILE A N 1
ATOM 850 C CA . ILE A 1 97 ? 10.669 -13.352 -0.569 1.00 89.94 97 ILE A CA 1
ATOM 851 C C . ILE A 1 97 ? 11.504 -14.564 -0.138 1.00 89.94 97 ILE A C 1
ATOM 853 O O . ILE A 1 97 ? 11.213 -15.684 -0.555 1.00 89.94 97 ILE A O 1
ATOM 857 N N . SER A 1 98 ? 12.530 -14.369 0.694 1.00 87.62 98 SER A N 1
ATOM 858 C CA . SER A 1 98 ? 13.331 -15.477 1.223 1.00 87.62 98 SER A CA 1
ATOM 859 C C . SER A 1 98 ? 12.552 -16.362 2.194 1.00 87.62 98 SER A C 1
ATOM 861 O O . SER A 1 98 ? 12.884 -17.535 2.299 1.00 87.62 98 SER A O 1
ATOM 863 N N . GLU A 1 99 ? 11.570 -15.823 2.917 1.00 84.50 99 GLU A N 1
ATOM 864 C CA . GLU A 1 99 ? 10.707 -16.588 3.829 1.00 84.50 99 GLU A CA 1
ATOM 865 C C . GLU A 1 99 ? 9.587 -17.346 3.096 1.00 84.50 99 GLU A C 1
ATOM 867 O O . GLU A 1 99 ? 9.053 -18.327 3.613 1.00 84.50 99 GLU A O 1
ATOM 872 N N . MET A 1 100 ? 9.237 -16.919 1.879 1.00 79.00 100 MET A N 1
ATOM 873 C CA . MET A 1 100 ? 8.277 -17.608 1.009 1.00 79.00 100 MET A CA 1
ATOM 874 C C . MET A 1 100 ? 8.873 -18.828 0.279 1.00 79.00 100 MET A C 1
ATOM 876 O O . MET A 1 100 ? 8.116 -19.588 -0.333 1.00 79.00 100 MET A O 1
ATOM 880 N N . HIS A 1 101 ? 10.199 -19.003 0.316 1.00 54.59 101 HIS A N 1
ATOM 881 C CA . HIS A 1 101 ? 10.951 -20.085 -0.330 1.00 54.59 101 HIS A CA 1
ATOM 882 C C . HIS A 1 101 ? 11.471 -21.116 0.675 1.00 54.59 101 HIS A C 1
ATOM 884 O O . HIS A 1 101 ? 11.423 -22.318 0.323 1.00 54.59 101 HIS A O 1
#

pLDDT: mean 81.33, std 13.25, range [38.41, 96.56]

Organism: Desulfosporosinus orientis (strain ATCC 19365 / DSM 765 / NCIMB 8382 / VKM B-1628 / Singapore I) (NCBI:txid768706)